Protein AF-A0A6B1ASC3-F1 (afdb_monomer)

Structure (mmCIF, N/CA/C/O backbone):
data_AF-A0A6B1ASC3-F1
#
_entry.id   AF-A0A6B1ASC3-F1
#
loop_
_atom_site.group_PDB
_atom_site.id
_atom_site.type_symbol
_atom_site.label_atom_id
_atom_site.label_alt_id
_atom_site.label_comp_id
_atom_site.label_asym_id
_atom_site.label_entity_id
_atom_site.label_seq_id
_atom_site.pdbx_PDB_ins_code
_atom_site.Cartn_x
_atom_site.Cartn_y
_atom_site.Cartn_z
_atom_site.occupancy
_atom_site.B_iso_or_equiv
_atom_site.auth_seq_id
_atom_site.auth_comp_id
_atom_site.auth_asym_id
_atom_site.auth_atom_id
_atom_site.pdbx_PDB_model_num
ATOM 1 N N . MET A 1 1 ? 25.281 19.193 -29.041 1.00 49.91 1 MET A N 1
ATOM 2 C CA . MET A 1 1 ? 24.126 18.305 -29.269 1.00 49.91 1 MET A CA 1
ATOM 3 C C . MET A 1 1 ? 24.074 17.370 -28.076 1.00 49.91 1 MET A C 1
ATOM 5 O O . MET A 1 1 ? 24.983 16.567 -27.930 1.00 49.91 1 MET A O 1
ATOM 9 N N . ILE A 1 2 ? 23.141 17.583 -27.147 1.00 59.59 2 ILE A N 1
ATOM 10 C CA . ILE A 1 2 ? 22.853 16.593 -26.104 1.00 59.59 2 ILE A CA 1
ATOM 11 C C . ILE A 1 2 ? 21.711 15.771 -26.694 1.00 59.59 2 ILE A C 1
ATOM 13 O O . ILE A 1 2 ? 20.579 16.251 -26.708 1.00 59.59 2 ILE A O 1
ATOM 17 N N . ASP A 1 3 ? 22.009 14.596 -27.242 1.00 65.12 3 ASP A N 1
ATOM 18 C CA . ASP A 1 3 ? 20.959 13.619 -27.524 1.00 65.12 3 ASP A CA 1
ATOM 19 C C . ASP A 1 3 ? 20.449 13.140 -26.165 1.00 65.12 3 ASP A C 1
ATOM 21 O O . ASP A 1 3 ? 21.133 12.438 -25.419 1.00 65.12 3 ASP A O 1
ATOM 25 N N . GLY A 1 4 ? 19.290 13.663 -25.769 1.00 64.62 4 GLY A N 1
ATOM 26 C CA . GLY A 1 4 ? 18.664 13.326 -24.503 1.00 64.62 4 GLY A CA 1
ATOM 27 C C . GLY A 1 4 ? 18.217 11.873 -24.529 1.00 64.62 4 GLY A C 1
ATOM 28 O O . GLY A 1 4 ? 17.525 11.457 -25.454 1.00 64.62 4 GLY A O 1
ATOM 29 N N . ILE A 1 5 ? 18.571 11.109 -23.494 1.00 65.25 5 ILE A N 1
ATOM 30 C CA . ILE A 1 5 ? 17.953 9.809 -23.225 1.00 65.25 5 ILE A CA 1
ATOM 31 C C . ILE A 1 5 ? 16.493 10.083 -22.833 1.00 65.25 5 ILE A C 1
ATOM 33 O O . ILE A 1 5 ? 16.162 10.246 -21.659 1.00 65.25 5 ILE A O 1
ATOM 37 N N . GLN A 1 6 ? 15.631 10.240 -23.835 1.00 70.19 6 GLN A N 1
ATOM 38 C CA . GLN A 1 6 ? 14.188 10.364 -23.688 1.00 70.19 6 GLN A CA 1
ATOM 39 C C . GLN A 1 6 ? 13.566 8.998 -23.960 1.00 70.19 6 GLN A C 1
ATOM 41 O O . GLN A 1 6 ? 13.660 8.476 -25.066 1.00 70.19 6 GLN A O 1
ATOM 46 N N . PHE A 1 7 ? 12.927 8.421 -22.943 1.00 73.00 7 PHE A N 1
ATOM 47 C CA . PHE A 1 7 ? 12.109 7.225 -23.116 1.00 73.00 7 PHE A CA 1
ATOM 48 C C . PHE A 1 7 ? 10.856 7.610 -23.891 1.00 73.00 7 PHE A C 1
ATOM 50 O O . PHE A 1 7 ? 10.096 8.474 -23.448 1.00 73.00 7 PHE A O 1
ATOM 57 N N . ASN A 1 8 ? 10.628 6.968 -25.030 1.00 79.19 8 ASN A N 1
ATOM 58 C CA . ASN A 1 8 ? 9.483 7.265 -25.883 1.00 79.19 8 ASN A CA 1
ATOM 59 C C . ASN A 1 8 ? 8.272 6.377 -25.533 1.00 79.19 8 ASN A C 1
ATOM 61 O O . ASN A 1 8 ? 7.186 6.535 -26.090 1.00 79.19 8 ASN A O 1
ATOM 65 N N . SER A 1 9 ? 8.440 5.428 -24.598 1.00 81.50 9 SER A N 1
ATOM 66 C CA . SER A 1 9 ? 7.359 4.583 -24.085 1.00 81.50 9 SER A CA 1
ATOM 67 C C . SER A 1 9 ? 7.627 4.027 -22.680 1.00 81.50 9 SER A C 1
ATOM 69 O O . SER A 1 9 ? 8.768 3.900 -22.233 1.00 81.50 9 SER A O 1
ATOM 71 N N . LEU A 1 10 ? 6.552 3.614 -21.996 1.00 81.50 10 LEU A N 1
ATOM 72 C CA . LEU A 1 10 ? 6.641 2.917 -20.706 1.00 81.50 10 LEU A CA 1
ATOM 73 C C . LEU A 1 10 ? 7.375 1.573 -20.818 1.00 81.50 10 LEU A C 1
ATOM 75 O O . LEU A 1 10 ? 8.070 1.183 -19.887 1.00 81.50 10 LEU A O 1
ATOM 79 N N . GLY A 1 11 ? 7.246 0.878 -21.953 1.00 83.06 11 GLY A N 1
ATOM 80 C CA . GLY A 1 11 ? 7.960 -0.375 -22.206 1.00 83.06 11 GLY A CA 1
ATOM 81 C C . GLY A 1 11 ? 9.475 -0.176 -22.239 1.00 83.06 11 GLY A C 1
ATOM 82 O O . GLY A 1 11 ? 10.209 -0.958 -21.646 1.00 83.06 11 GLY A O 1
ATOM 83 N N . GLU A 1 12 ? 9.935 0.918 -22.845 1.00 79.94 12 GLU A N 1
ATOM 84 C CA . GLU A 1 12 ? 11.352 1.304 -22.894 1.00 79.94 12 GLU A CA 1
ATOM 85 C C . GLU A 1 12 ? 11.899 1.671 -21.508 1.00 79.94 12 GLU A C 1
ATOM 87 O O . GLU A 1 12 ? 13.021 1.317 -21.156 1.00 79.94 12 GLU A O 1
ATO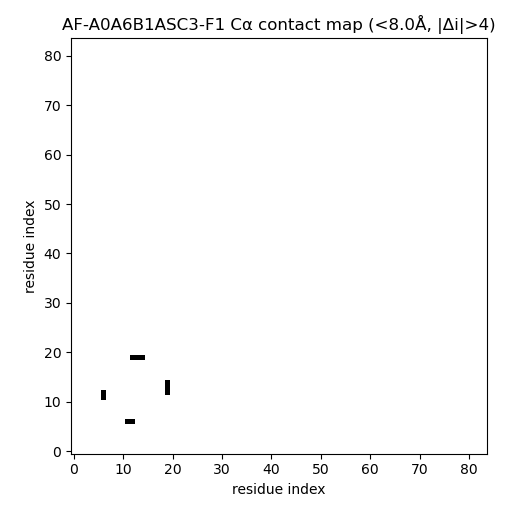M 92 N N . PHE A 1 13 ? 11.071 2.316 -20.683 1.00 80.56 13 PHE A N 1
ATOM 93 C CA . PHE A 1 13 ? 11.394 2.612 -19.288 1.00 80.56 13 PHE A CA 1
ATOM 94 C C . PHE A 1 13 ? 11.458 1.345 -18.416 1.00 80.56 13 PHE A C 1
ATOM 96 O O . PHE A 1 13 ? 12.312 1.213 -17.541 1.00 80.56 13 PHE A O 1
ATOM 103 N N . LEU A 1 14 ? 10.564 0.385 -18.647 1.00 82.50 14 LEU A N 1
ATOM 104 C CA . LEU A 1 14 ? 10.578 -0.908 -17.958 1.00 82.50 14 LEU A CA 1
ATOM 105 C C . LEU A 1 14 ? 11.790 -1.753 -18.381 1.00 82.50 14 LEU A C 1
ATOM 107 O O . LEU A 1 14 ? 12.383 -2.437 -17.544 1.00 82.50 14 LEU A O 1
ATOM 111 N N . ALA A 1 15 ? 12.171 -1.668 -19.658 1.00 81.12 15 ALA A N 1
ATOM 112 C CA . ALA A 1 15 ? 13.206 -2.468 -20.302 1.00 81.12 15 ALA A CA 1
ATOM 113 C C . ALA A 1 15 ? 14.425 -1.636 -20.745 1.00 81.12 15 ALA A C 1
ATOM 115 O O . ALA A 1 15 ? 14.946 -1.835 -21.840 1.00 81.12 15 ALA A O 1
ATOM 116 N N . MET A 1 16 ? 14.956 -0.768 -19.875 1.00 80.00 16 MET A N 1
ATOM 117 C CA . MET A 1 16 ? 16.181 0.020 -20.143 1.00 80.00 16 MET A CA 1
ATOM 118 C C . MET A 1 16 ? 17.464 -0.828 -20.298 1.00 80.00 16 MET A C 1
ATOM 120 O O . MET A 1 16 ? 18.577 -0.301 -20.300 1.00 80.00 16 MET A O 1
ATOM 124 N N . GLY A 1 17 ? 17.345 -2.157 -20.350 1.00 79.75 17 GLY A N 1
ATOM 125 C CA . GLY A 1 17 ? 18.471 -3.081 -20.381 1.00 79.75 17 GLY A CA 1
ATOM 126 C C . GLY A 1 17 ? 19.256 -3.070 -19.067 1.00 79.75 17 GLY A C 1
ATOM 127 O O . GLY A 1 17 ? 18.686 -3.246 -17.990 1.00 79.75 17 GLY A O 1
ATOM 128 N N . GLY A 1 18 ? 20.573 -2.866 -19.148 1.00 78.75 18 GLY A N 1
ATOM 129 C CA . GLY A 1 18 ? 21.513 -3.055 -18.032 1.00 78.75 18 GLY A CA 1
ATOM 130 C C . GLY A 1 18 ? 21.232 -2.234 -16.764 1.00 78.75 18 GLY A C 1
ATOM 131 O O . GLY A 1 18 ? 21.620 -2.654 -15.677 1.00 78.75 18 GLY A O 1
ATOM 132 N N . TYR A 1 19 ? 20.520 -1.106 -16.861 1.00 83.00 19 TYR A N 1
ATOM 133 C CA . TYR A 1 19 ? 20.170 -0.277 -15.697 1.00 83.00 19 TYR A CA 1
ATOM 134 C C . TYR A 1 19 ? 18.845 -0.652 -15.033 1.00 83.00 19 TYR A C 1
ATOM 136 O O . TYR A 1 19 ? 18.647 -0.335 -13.857 1.00 83.00 19 TYR A O 1
ATOM 144 N N . ALA A 1 20 ? 17.959 -1.357 -15.739 1.00 86.38 20 ALA A N 1
ATOM 145 C CA . ALA A 1 20 ? 16.639 -1.703 -15.224 1.00 86.38 20 ALA A CA 1
ATOM 146 C C . ALA A 1 20 ? 16.750 -2.537 -13.937 1.00 86.38 20 ALA A C 1
ATOM 148 O O . ALA A 1 20 ? 16.055 -2.264 -12.962 1.00 86.38 20 ALA A O 1
ATOM 149 N N . PHE A 1 21 ? 17.686 -3.490 -13.885 1.00 88.00 21 PHE A N 1
ATOM 150 C CA . PHE A 1 21 ? 17.882 -4.349 -12.714 1.00 88.00 21 PHE A CA 1
ATOM 151 C C . PHE A 1 21 ? 18.170 -3.561 -11.425 1.00 88.00 21 PHE A C 1
ATOM 153 O O . PHE A 1 21 ? 17.580 -3.848 -10.383 1.00 88.00 21 PHE A O 1
ATOM 160 N N . ASN A 1 22 ? 19.030 -2.539 -11.494 1.00 90.06 22 ASN A N 1
ATOM 161 C CA . ASN A 1 22 ? 19.389 -1.720 -10.332 1.00 90.06 22 ASN A CA 1
ATOM 162 C C . ASN A 1 22 ? 18.179 -0.943 -9.806 1.00 90.06 22 ASN A C 1
ATOM 164 O O . ASN A 1 22 ? 17.897 -0.944 -8.608 1.00 90.06 22 ASN A O 1
ATOM 168 N N . VAL A 1 23 ? 17.436 -0.321 -10.720 1.00 89.94 23 VAL A N 1
ATOM 169 C CA . VAL A 1 23 ? 16.256 0.484 -10.399 1.00 89.94 23 VAL A CA 1
ATOM 170 C C . VAL A 1 23 ? 15.161 -0.394 -9.788 1.00 89.94 23 VAL A C 1
ATOM 172 O O . VAL A 1 23 ? 14.661 -0.106 -8.699 1.00 89.94 23 VAL A O 1
ATOM 175 N N . TRP A 1 24 ? 14.842 -1.516 -10.436 1.00 92.44 24 TRP A N 1
ATOM 176 C CA . TRP A 1 24 ? 13.833 -2.458 -9.952 1.00 92.44 24 TRP A CA 1
ATOM 177 C C . TRP A 1 24 ? 14.208 -3.101 -8.617 1.00 92.44 24 TRP A C 1
ATOM 179 O O . TRP A 1 24 ? 13.324 -3.311 -7.791 1.00 92.44 24 TRP A O 1
ATOM 189 N N . SER A 1 25 ? 15.494 -3.352 -8.355 1.00 94.31 25 SER A N 1
ATOM 190 C CA . SER A 1 25 ? 15.947 -3.907 -7.072 1.00 94.31 25 SER A CA 1
ATOM 191 C C . SER A 1 25 ? 15.645 -2.973 -5.898 1.00 94.31 25 SER A C 1
ATOM 193 O O . SER A 1 25 ? 15.151 -3.421 -4.862 1.00 94.31 25 SER A O 1
ATOM 195 N N . VAL A 1 26 ? 15.874 -1.667 -6.066 1.00 95.62 26 VAL A N 1
ATOM 196 C CA . VAL A 1 26 ? 15.543 -0.668 -5.037 1.00 95.62 26 VAL A CA 1
ATOM 197 C C . VAL A 1 26 ? 14.030 -0.587 -4.831 1.00 95.62 26 VAL A C 1
ATOM 199 O O . VAL A 1 26 ? 13.571 -0.590 -3.687 1.00 95.62 26 VAL A O 1
ATOM 202 N N . TYR A 1 27 ? 13.242 -0.589 -5.912 1.00 95.00 27 TYR A N 1
ATOM 203 C CA . TYR A 1 27 ? 11.778 -0.613 -5.812 1.00 95.00 27 TYR A CA 1
ATOM 204 C C . TYR A 1 27 ? 11.253 -1.878 -5.132 1.00 95.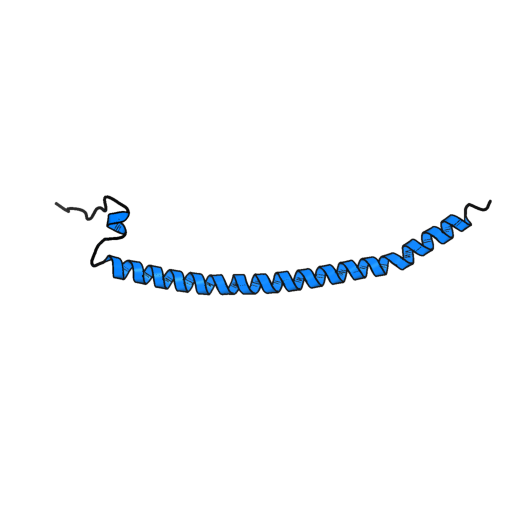00 27 TYR A C 1
ATOM 206 O O . TYR A 1 27 ? 10.348 -1.787 -4.304 1.00 95.00 27 TYR A O 1
ATOM 214 N N . ALA A 1 28 ? 11.825 -3.044 -5.430 1.00 95.19 28 ALA A N 1
ATOM 215 C CA . ALA A 1 28 ? 11.454 -4.301 -4.793 1.00 95.19 28 ALA A CA 1
ATOM 216 C C . ALA A 1 28 ? 11.758 -4.269 -3.290 1.00 95.19 28 ALA A C 1
ATOM 218 O O . ALA A 1 28 ? 10.899 -4.613 -2.477 1.00 95.19 28 ALA A O 1
ATOM 219 N N . LEU A 1 29 ? 12.943 -3.788 -2.906 1.00 96.69 29 LEU A N 1
ATOM 220 C CA . LEU A 1 29 ? 13.319 -3.648 -1.500 1.00 96.69 29 LEU A CA 1
ATOM 221 C C . LEU A 1 29 ? 12.398 -2.664 -0.765 1.00 96.69 29 LEU A C 1
ATOM 223 O O . LEU A 1 29 ? 11.923 -2.957 0.334 1.00 96.69 29 LEU A O 1
ATOM 227 N N . PHE A 1 30 ? 12.091 -1.529 -1.393 1.00 96.12 30 PHE A N 1
ATOM 228 C CA . PHE A 1 30 ? 11.143 -0.557 -0.861 1.00 96.12 30 PHE A CA 1
ATOM 229 C C . PHE A 1 30 ? 9.736 -1.151 -0.714 1.00 96.12 30 PHE A C 1
ATOM 231 O O . PHE A 1 30 ? 9.111 -0.987 0.332 1.00 96.12 30 PHE A O 1
ATOM 238 N N . ALA A 1 31 ? 9.249 -1.896 -1.710 1.00 96.19 31 ALA A N 1
ATOM 239 C CA . ALA A 1 31 ? 7.949 -2.561 -1.659 1.00 96.19 31 ALA A CA 1
ATOM 240 C C . ALA A 1 31 ? 7.883 -3.610 -0.540 1.00 96.19 31 ALA A C 1
ATOM 242 O O . ALA A 1 31 ? 6.867 -3.697 0.155 1.00 96.19 31 ALA A O 1
ATOM 243 N N . ILE A 1 32 ? 8.962 -4.366 -0.311 1.00 96.19 32 ILE A N 1
ATOM 244 C CA . ILE A 1 32 ? 9.076 -5.297 0.820 1.00 96.19 32 ILE A CA 1
ATOM 245 C C . ILE A 1 32 ? 8.992 -4.532 2.140 1.00 96.19 32 ILE A C 1
ATOM 247 O O . ILE A 1 32 ? 8.207 -4.906 3.013 1.00 96.19 32 ILE A O 1
ATOM 251 N N . PHE A 1 33 ? 9.755 -3.447 2.283 1.00 95.25 33 PHE A N 1
ATOM 252 C CA . PHE A 1 33 ? 9.756 -2.641 3.501 1.00 95.25 33 PHE A CA 1
ATOM 253 C C . PHE A 1 33 ? 8.380 -2.031 3.776 1.00 95.25 33 PHE A C 1
ATOM 255 O O . PHE A 1 33 ? 7.859 -2.149 4.885 1.00 95.25 33 PHE A O 1
ATOM 262 N N . LEU A 1 34 ? 7.752 -1.456 2.750 1.00 94.38 34 LEU A N 1
ATOM 263 C CA . LEU A 1 34 ? 6.404 -0.906 2.821 1.00 94.38 34 LEU A CA 1
ATOM 264 C C . LEU A 1 34 ? 5.390 -1.986 3.202 1.00 94.38 34 LEU A C 1
ATOM 266 O O . LEU A 1 34 ? 4.581 -1.778 4.100 1.00 94.38 34 LEU A O 1
ATOM 270 N N . THR A 1 35 ? 5.461 -3.161 2.574 1.00 94.56 35 THR A N 1
ATOM 271 C CA . THR A 1 35 ? 4.565 -4.287 2.866 1.00 94.56 35 THR A CA 1
ATOM 272 C C . THR A 1 35 ? 4.741 -4.772 4.298 1.00 94.56 35 THR A C 1
ATOM 274 O O . THR A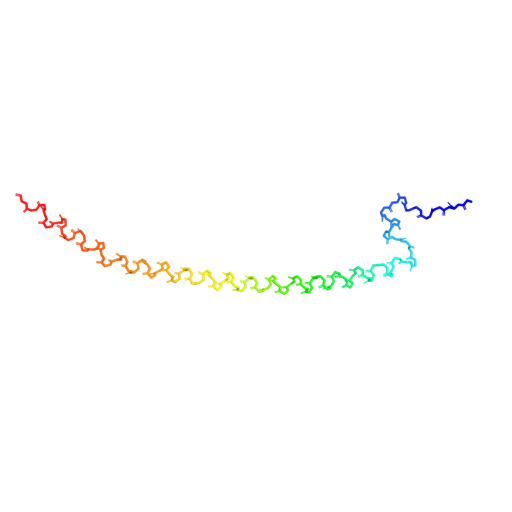 1 35 ? 3.751 -4.973 4.996 1.00 94.56 35 THR A O 1
ATOM 277 N N . ALA A 1 36 ? 5.977 -4.923 4.773 1.00 91.00 36 ALA A N 1
ATOM 278 C CA . ALA A 1 36 ? 6.256 -5.312 6.151 1.00 91.00 36 ALA A CA 1
ATOM 279 C C . ALA A 1 36 ? 5.727 -4.264 7.142 1.00 91.00 36 ALA A C 1
ATOM 281 O O . ALA A 1 36 ? 5.051 -4.606 8.118 1.00 91.00 36 ALA A O 1
ATOM 282 N N . ASN A 1 37 ? 5.977 -2.985 6.859 1.00 90.44 37 ASN A N 1
ATOM 283 C CA . ASN A 1 37 ? 5.564 -1.881 7.713 1.00 90.44 37 ASN A CA 1
ATOM 284 C C . ASN A 1 37 ? 4.043 -1.680 7.719 1.00 90.44 37 ASN A C 1
ATOM 286 O O . ASN A 1 37 ? 3.490 -1.334 8.755 1.00 90.44 37 ASN A O 1
ATOM 290 N N . LEU A 1 38 ? 3.359 -1.972 6.612 1.00 88.25 38 LEU A N 1
ATOM 291 C CA . LEU A 1 38 ? 1.907 -1.870 6.476 1.00 88.25 38 LEU A CA 1
ATOM 292 C C . LEU A 1 38 ? 1.183 -3.127 6.994 1.00 88.25 38 LEU A C 1
ATOM 294 O O . LEU A 1 38 ? 0.129 -3.033 7.624 1.00 88.25 38 LEU A O 1
ATOM 298 N N . ALA A 1 39 ? 1.753 -4.321 6.829 1.00 85.62 39 ALA A N 1
ATOM 299 C CA . ALA A 1 39 ? 1.149 -5.570 7.299 1.00 85.62 39 ALA A CA 1
ATOM 300 C C . ALA A 1 39 ? 1.010 -5.622 8.831 1.00 85.62 39 ALA A C 1
ATOM 302 O O . ALA A 1 39 ? 0.010 -6.129 9.351 1.00 85.62 39 ALA A O 1
ATOM 303 N N . LEU A 1 40 ? 1.984 -5.078 9.565 1.00 78.50 40 LEU A N 1
ATOM 304 C CA . LEU A 1 40 ? 1.976 -5.016 11.031 1.00 78.50 40 LEU A CA 1
ATOM 305 C C . LEU A 1 40 ? 0.772 -4.235 11.613 1.00 78.50 40 LEU A C 1
ATOM 307 O O . LEU A 1 40 ? 0.033 -4.813 12.420 1.00 78.50 40 LEU A O 1
ATOM 311 N N . PRO A 1 41 ? 0.503 -2.970 11.232 1.00 79.00 41 PRO A N 1
ATOM 312 C CA . PRO A 1 41 ? -0.646 -2.213 11.717 1.00 79.00 41 PRO A CA 1
ATOM 313 C C . PRO A 1 41 ? -1.976 -2.803 11.242 1.00 79.00 41 PRO A C 1
ATOM 315 O O . PRO A 1 41 ? -2.927 -2.826 12.028 1.00 79.00 41 PRO A O 1
ATOM 318 N N . LEU A 1 42 ? -2.056 -3.360 10.023 1.00 77.44 42 LEU A N 1
ATOM 319 C CA . LEU A 1 42 ? -3.279 -4.037 9.569 1.00 77.44 42 LEU A CA 1
ATOM 320 C C . LEU A 1 42 ? -3.608 -5.271 10.419 1.00 77.44 42 LEU A C 1
ATOM 322 O O . LEU A 1 42 ? -4.771 -5.475 10.778 1.00 77.44 42 LEU A O 1
ATOM 326 N N . ARG A 1 43 ? -2.606 -6.081 10.783 1.00 75.00 43 ARG A N 1
ATOM 327 C CA . ARG A 1 43 ? -2.808 -7.243 11.667 1.00 75.00 43 ARG A CA 1
ATOM 328 C C . ARG A 1 43 ? -3.269 -6.821 13.062 1.00 75.00 43 ARG A C 1
ATOM 330 O O . ARG A 1 43 ? -4.213 -7.409 13.588 1.00 75.00 43 ARG A O 1
ATOM 337 N N . LYS A 1 44 ? -2.671 -5.768 13.629 1.00 74.81 44 LYS A N 1
ATOM 338 C CA . LYS A 1 44 ? -3.065 -5.225 14.942 1.00 74.81 44 LYS A CA 1
ATOM 339 C C . LYS A 1 44 ? -4.491 -4.668 14.935 1.00 74.81 44 LYS A C 1
ATOM 341 O O . LYS A 1 44 ? -5.267 -4.983 15.834 1.00 74.81 44 LYS A O 1
ATOM 346 N N . ARG A 1 45 ? -4.877 -3.918 13.894 1.00 73.81 45 ARG A N 1
ATOM 347 C CA . ARG A 1 45 ? -6.243 -3.377 13.751 1.00 73.81 45 ARG A CA 1
ATOM 348 C C . ARG A 1 45 ? -7.309 -4.469 13.770 1.00 73.81 45 ARG A C 1
ATOM 350 O O . ARG A 1 45 ? -8.326 -4.313 14.437 1.00 73.81 45 ARG A O 1
ATOM 357 N N . ARG A 1 46 ? -7.074 -5.586 13.078 1.00 74.00 46 ARG A N 1
ATOM 358 C CA . ARG A 1 46 ? -8.032 -6.705 13.034 1.00 74.00 46 ARG A CA 1
ATOM 359 C C . ARG A 1 46 ? -8.256 -7.338 14.407 1.00 74.00 46 ARG A C 1
ATOM 361 O O . ARG A 1 46 ? -9.383 -7.708 14.721 1.00 74.00 46 ARG A O 1
ATOM 368 N N . LEU A 1 47 ? -7.209 -7.440 15.226 1.00 73.25 47 LEU A N 1
ATOM 369 C CA . LEU A 1 47 ? -7.319 -7.980 16.583 1.00 73.25 47 LEU A CA 1
ATOM 370 C C . LEU A 1 47 ? -8.094 -7.038 17.510 1.00 73.25 47 LEU A C 1
ATOM 372 O O . LEU A 1 47 ? -8.992 -7.497 18.211 1.00 73.25 47 LEU A O 1
ATOM 376 N N . ILE A 1 48 ? -7.805 -5.735 17.455 1.00 73.31 48 ILE A N 1
ATOM 377 C CA . ILE A 1 48 ? -8.472 -4.727 18.294 1.00 73.31 48 ILE A CA 1
ATOM 378 C C . ILE A 1 48 ? -9.964 -4.633 17.955 1.00 73.31 48 ILE A C 1
ATOM 380 O O . ILE A 1 48 ? -10.796 -4.686 18.854 1.00 73.31 48 ILE A O 1
ATOM 384 N N . LEU A 1 49 ? -10.325 -4.584 16.668 1.00 74.81 49 LEU A N 1
ATOM 385 C CA . LEU A 1 49 ? -11.734 -4.540 16.252 1.00 74.81 49 LEU A CA 1
ATOM 386 C C . LEU A 1 49 ? -12.509 -5.791 16.687 1.00 74.81 49 LEU A C 1
ATOM 388 O O . LEU A 1 49 ? -13.688 -5.712 17.035 1.00 74.81 49 LEU A O 1
ATOM 392 N N . ARG A 1 50 ? -11.850 -6.957 16.691 1.00 77.50 50 ARG A N 1
ATOM 393 C CA . ARG A 1 50 ? -12.459 -8.204 17.163 1.00 77.50 50 AR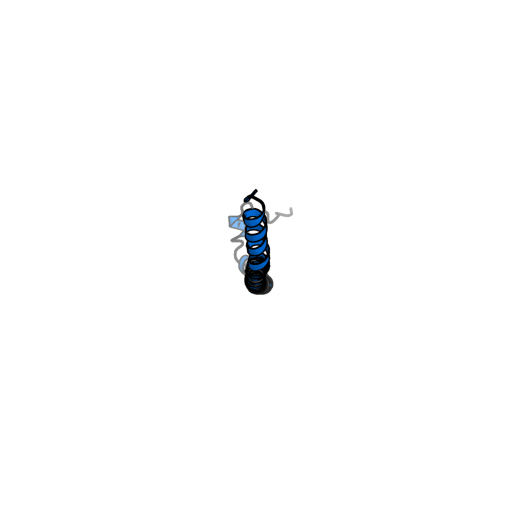G A CA 1
ATOM 394 C C . ARG A 1 50 ? -12.691 -8.187 18.673 1.00 77.50 50 ARG A C 1
ATOM 396 O O . ARG A 1 50 ? -13.723 -8.681 19.119 1.00 77.50 50 ARG A O 1
ATOM 403 N N . ASP A 1 51 ? -11.760 -7.622 19.440 1.00 78.12 51 ASP A N 1
ATOM 404 C CA . ASP A 1 51 ? -11.910 -7.476 20.892 1.00 78.12 51 ASP A CA 1
ATOM 405 C C . ASP A 1 51 ? -13.015 -6.470 21.245 1.00 78.12 51 ASP A C 1
ATOM 407 O O . ASP A 1 51 ? -13.865 -6.743 22.089 1.00 78.12 51 ASP A O 1
ATOM 411 N N . GLN A 1 52 ? -13.083 -5.350 20.521 1.00 77.88 52 GLN A N 1
ATOM 412 C CA . GLN A 1 52 ? -14.124 -4.340 20.717 1.00 77.88 52 GLN A CA 1
ATOM 413 C C . GLN A 1 52 ? -15.530 -4.875 20.421 1.00 77.88 52 GLN A C 1
ATOM 415 O O . GLN A 1 52 ? -16.436 -4.649 21.220 1.00 77.88 52 GLN A O 1
ATOM 420 N N . LYS A 1 53 ? -15.721 -5.654 19.344 1.00 81.62 53 LYS A N 1
ATOM 421 C CA . LYS A 1 53 ? -17.023 -6.287 19.052 1.00 81.62 53 LYS A CA 1
ATOM 422 C C . LYS A 1 53 ? -17.502 -7.211 20.171 1.00 81.62 53 LYS A C 1
ATOM 424 O O . LYS A 1 53 ? -18.688 -7.222 20.478 1.00 81.62 53 LYS A O 1
ATOM 429 N N . ARG A 1 54 ? -16.592 -7.975 20.784 1.00 80.81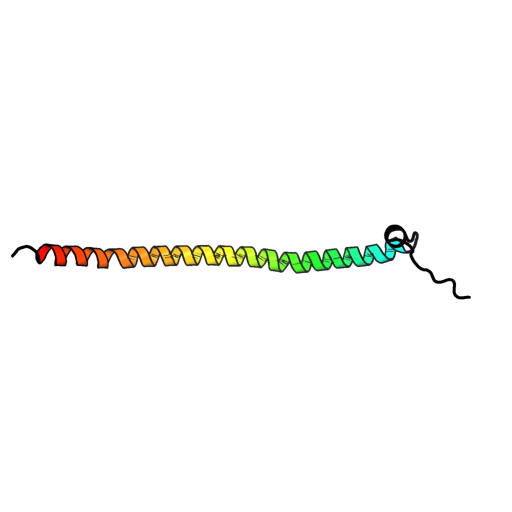 54 ARG A N 1
ATOM 430 C CA . ARG A 1 54 ? -16.937 -8.869 21.903 1.00 80.81 54 ARG A CA 1
ATOM 431 C C . ARG A 1 54 ? -17.382 -8.091 23.135 1.00 80.81 54 ARG A C 1
ATOM 433 O O . ARG A 1 54 ? -18.308 -8.516 23.812 1.00 80.81 54 ARG A O 1
ATOM 440 N N . ARG A 1 55 ? -16.734 -6.958 23.411 1.00 81.06 55 ARG A N 1
ATOM 441 C CA . ARG A 1 55 ? -17.086 -6.093 24.544 1.00 81.06 55 ARG A CA 1
ATOM 442 C C . ARG A 1 55 ? -18.441 -5.424 24.348 1.00 81.06 55 ARG A C 1
ATOM 444 O O . ARG A 1 55 ? -19.221 -5.424 25.286 1.00 81.06 55 ARG A O 1
ATOM 451 N N . LEU A 1 56 ? -18.726 -4.920 23.147 1.00 83.81 56 LEU A N 1
ATOM 452 C CA . LEU A 1 56 ? -20.026 -4.319 22.831 1.00 83.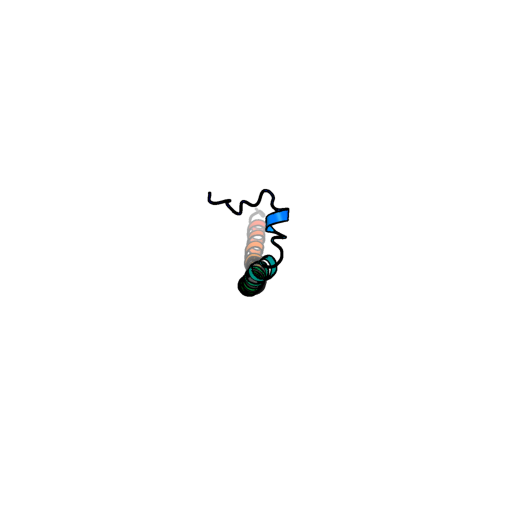81 56 LEU A CA 1
ATOM 453 C C . LEU A 1 56 ? -21.162 -5.338 22.982 1.00 83.81 56 LEU A C 1
ATOM 455 O O . LEU A 1 56 ? -22.099 -5.084 23.723 1.00 83.81 56 LEU A O 1
ATOM 459 N N . ALA A 1 57 ? -21.011 -6.541 22.418 1.00 84.56 57 ALA A N 1
ATOM 460 C CA . ALA A 1 57 ? -22.018 -7.598 22.556 1.00 84.56 57 ALA A CA 1
ATOM 461 C C . ALA A 1 57 ? -22.260 -8.029 24.019 1.00 84.56 57 ALA A C 1
ATOM 463 O O . ALA A 1 57 ? -23.371 -8.394 24.388 1.00 84.56 57 ALA A O 1
ATOM 464 N N . ALA A 1 58 ? -21.224 -7.991 24.865 1.00 84.06 58 ALA A N 1
ATOM 465 C CA . ALA A 1 58 ? -21.353 -8.300 26.288 1.00 84.06 58 ALA A CA 1
ATOM 466 C C . ALA A 1 58 ? -22.020 -7.173 27.101 1.00 84.06 58 ALA A C 1
ATOM 468 O O . ALA A 1 58 ? -22.573 -7.449 28.166 1.00 84.06 58 ALA A O 1
ATOM 469 N N . LEU A 1 59 ? -21.943 -5.921 26.635 1.00 85.44 59 LEU A N 1
ATOM 470 C CA . LEU A 1 59 ? -22.643 -4.786 27.242 1.00 85.44 59 LEU A CA 1
ATOM 471 C C . LEU A 1 59 ? -24.126 -4.793 26.858 1.00 85.44 59 LEU A C 1
ATOM 473 O O . LEU A 1 59 ? -24.953 -4.724 27.762 1.00 85.44 59 LEU A O 1
ATOM 477 N N . ASP A 1 60 ? -24.454 -5.003 25.579 1.00 83.94 60 ASP A N 1
ATOM 478 C CA . ASP A 1 60 ? -25.847 -5.092 25.107 1.00 83.94 60 ASP A CA 1
ATOM 479 C C . ASP A 1 60 ? -26.626 -6.192 25.856 1.00 83.94 60 ASP A C 1
ATOM 481 O O . ASP A 1 60 ? -27.712 -5.953 26.378 1.00 83.94 60 ASP A O 1
ATOM 485 N N . ALA A 1 61 ? -26.028 -7.380 26.024 1.00 82.12 61 ALA A N 1
ATOM 486 C CA . ALA A 1 61 ? -26.656 -8.484 26.760 1.00 82.12 61 ALA A CA 1
ATOM 487 C C . ALA A 1 61 ? -26.881 -8.178 28.256 1.00 82.12 61 ALA A C 1
ATOM 489 O O . ALA A 1 61 ? -27.809 -8.702 28.874 1.00 82.12 61 ALA A O 1
ATOM 490 N N . ARG A 1 62 ? -26.030 -7.335 28.858 1.00 78.06 62 ARG A N 1
ATOM 491 C CA . ARG A 1 62 ? -26.197 -6.885 30.248 1.00 78.06 62 ARG A CA 1
ATOM 492 C C . ARG A 1 62 ? -27.314 -5.861 30.371 1.00 78.06 62 ARG A C 1
ATOM 494 O O . ARG A 1 62 ? -28.078 -5.952 31.328 1.00 78.06 62 ARG A O 1
ATOM 501 N N . GLU A 1 63 ? -27.410 -4.926 29.429 1.00 80.06 63 GLU A N 1
ATOM 502 C CA . GLU A 1 63 ? -28.488 -3.935 29.396 1.00 80.06 63 GLU A CA 1
ATOM 503 C C . GLU A 1 63 ? -29.853 -4.608 29.256 1.00 80.06 63 GLU A C 1
ATOM 505 O O . GLU A 1 63 ? -30.769 -4.260 29.994 1.00 80.06 63 GLU A O 1
ATOM 510 N N . GLU A 1 64 ? -29.975 -5.627 28.404 1.00 74.19 64 GLU A N 1
ATOM 511 C CA . GLU A 1 64 ? -31.226 -6.373 28.226 1.00 74.19 64 GLU A CA 1
ATOM 512 C C . GLU A 1 64 ? -31.626 -7.134 29.502 1.00 74.19 64 GLU A C 1
ATOM 514 O O . GLU A 1 64 ? -32.749 -6.991 29.979 1.00 74.19 64 GLU A O 1
ATOM 519 N N . SER A 1 65 ? -30.675 -7.812 30.159 1.00 70.06 65 SER A N 1
ATOM 520 C CA . SER A 1 65 ? -30.927 -8.484 31.447 1.00 70.06 65 SER A CA 1
ATOM 521 C C . SER A 1 65 ? -31.244 -7.528 32.607 1.00 70.06 65 SER A C 1
ATOM 523 O O . SER A 1 65 ? -31.940 -7.901 33.547 1.00 70.06 65 SER A O 1
ATOM 525 N N . ALA A 1 66 ? -30.728 -6.295 32.560 1.00 74.44 66 ALA A N 1
ATOM 526 C CA . ALA A 1 66 ? -30.996 -5.266 33.563 1.00 74.44 66 ALA A CA 1
ATOM 527 C C . ALA A 1 66 ? -32.320 -4.529 33.304 1.00 74.44 66 ALA A C 1
ATOM 529 O O . ALA A 1 66 ? -32.864 -3.915 34.222 1.00 74.44 66 ALA A O 1
ATOM 530 N N . ARG A 1 67 ? -32.837 -4.587 32.071 1.00 68.81 67 ARG A N 1
ATOM 531 C CA . ARG A 1 67 ? -34.124 -4.007 31.670 1.00 68.81 67 ARG A CA 1
ATOM 532 C C . ARG A 1 67 ? -35.304 -4.926 32.006 1.00 68.81 67 ARG A C 1
ATOM 534 O O . ARG A 1 67 ? -36.374 -4.429 32.347 1.00 68.81 67 ARG A O 1
ATOM 541 N N . ASP A 1 68 ? -35.077 -6.238 31.991 1.00 67.31 68 ASP A N 1
ATOM 542 C CA . ASP A 1 68 ? -36.106 -7.278 32.149 1.00 67.31 68 ASP A CA 1
ATOM 543 C C . ASP A 1 68 ? -36.789 -7.423 33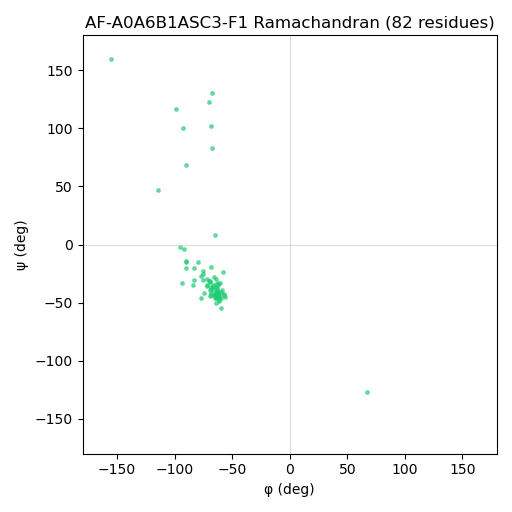.542 1.00 67.31 68 ASP A C 1
ATOM 545 O O . ASP A 1 68 ? -37.899 -7.937 33.599 1.00 67.31 68 ASP A O 1
ATOM 549 N N . PRO A 1 69 ? -36.261 -6.940 34.688 1.00 65.19 69 PRO A N 1
ATOM 550 C CA . PRO A 1 69 ? -37.009 -6.983 35.956 1.00 65.19 69 PRO A CA 1
ATOM 551 C C . PRO A 1 69 ? -37.875 -5.736 36.220 1.00 65.19 69 PRO A C 1
ATOM 553 O O . PRO A 1 69 ? -38.716 -5.750 37.117 1.00 65.19 69 PRO A O 1
ATOM 556 N N . ALA A 1 70 ? -37.656 -4.635 35.489 1.00 66.44 70 ALA A N 1
ATOM 557 C CA . ALA A 1 70 ? -38.360 -3.366 35.710 1.00 66.44 70 ALA A CA 1
ATOM 558 C C . ALA A 1 70 ? -39.605 -3.216 34.822 1.00 66.44 70 ALA A C 1
ATOM 560 O O . ALA A 1 70 ? -40.600 -2.640 35.259 1.00 66.44 70 ALA A O 1
ATOM 561 N N . ASP A 1 71 ? -39.568 -3.761 33.602 1.00 69.25 71 ASP A N 1
ATOM 562 C CA . ASP A 1 71 ? -40.723 -3.783 32.695 1.00 69.25 71 ASP A CA 1
ATOM 563 C C . ASP A 1 71 ? -41.797 -4.770 33.185 1.00 69.25 71 ASP A C 1
ATOM 565 O O . ASP A 1 71 ? -42.998 -4.527 33.053 1.00 69.25 71 ASP A O 1
ATOM 569 N N . SER A 1 72 ? -41.379 -5.840 33.880 1.00 64.25 72 SER A N 1
ATOM 570 C CA . SER A 1 72 ? -42.312 -6.813 34.442 1.00 64.25 72 SER A CA 1
ATOM 571 C C . SER A 1 72 ? -43.155 -6.265 35.604 1.00 64.25 72 SER A C 1
ATOM 573 O O . SER A 1 72 ? -44.313 -6.626 35.772 1.00 64.25 72 SER A O 1
ATOM 575 N N . ALA A 1 73 ? -42.610 -5.339 36.393 1.00 68.94 73 ALA A N 1
ATOM 576 C CA . ALA A 1 73 ? -43.355 -4.714 37.487 1.00 68.94 73 ALA A CA 1
ATOM 577 C C . ALA A 1 73 ? -44.386 -3.678 36.988 1.00 68.94 73 ALA A C 1
ATOM 579 O O . ALA A 1 73 ? -45.356 -3.368 37.683 1.00 68.94 73 ALA A O 1
ATOM 580 N N . GLY A 1 74 ? -44.193 -3.133 35.779 1.00 64.44 74 GLY A N 1
ATOM 581 C CA . GLY A 1 74 ? -45.082 -2.132 35.185 1.00 64.44 74 GLY A CA 1
ATOM 582 C C . GLY A 1 74 ? -46.429 -2.702 34.735 1.00 64.44 74 GLY A C 1
ATOM 583 O O . GLY A 1 74 ? -47.459 -2.044 34.897 1.00 64.44 74 GLY A O 1
ATOM 584 N N . TRP A 1 75 ? -46.450 -3.940 34.229 1.00 64.44 75 TRP A N 1
ATOM 585 C CA . TRP A 1 75 ? -47.703 -4.596 33.844 1.00 64.44 75 TRP A CA 1
ATOM 586 C C . TRP A 1 75 ? -48.504 -5.091 35.054 1.00 64.44 75 TRP A C 1
ATOM 588 O O . TRP A 1 75 ? -49.730 -5.052 35.007 1.00 64.44 75 TRP A O 1
ATOM 598 N N . GLU A 1 76 ? -47.859 -5.467 36.165 1.00 62.88 76 GLU A N 1
ATOM 599 C CA . GLU A 1 76 ? -48.563 -5.868 37.396 1.00 62.88 76 GLU A CA 1
ATOM 600 C C . GLU A 1 76 ? -49.355 -4.704 38.017 1.00 62.88 76 GLU A C 1
ATOM 602 O O . GLU A 1 76 ? -50.515 -4.870 38.396 1.00 62.88 76 GLU A O 1
ATOM 607 N N . VAL A 1 77 ? -48.774 -3.500 38.062 1.00 63.03 77 VAL A N 1
ATOM 608 C CA . VAL A 1 77 ? -49.455 -2.309 38.608 1.00 63.03 77 VAL A CA 1
ATOM 609 C C . VAL A 1 77 ? -50.569 -1.815 37.678 1.00 63.03 77 VAL A C 1
ATOM 611 O O . VAL A 1 77 ? -51.613 -1.371 38.156 1.00 63.03 77 VAL A O 1
ATOM 614 N N . SER A 1 78 ? -50.389 -1.926 36.357 1.00 64.06 78 SER A N 1
ATOM 615 C CA . SER A 1 78 ? -51.423 -1.553 35.382 1.00 64.06 78 SER A CA 1
ATOM 616 C C . SER A 1 78 ? -52.620 -2.513 35.385 1.00 64.06 78 SER A C 1
ATOM 618 O O . SER A 1 78 ? -53.738 -2.069 35.140 1.00 64.06 78 SER A O 1
ATOM 620 N N . MET A 1 79 ? -52.412 -3.800 35.684 1.00 60.56 79 MET A N 1
ATOM 621 C CA . MET A 1 79 ? -53.483 -4.808 35.765 1.00 60.56 79 MET A CA 1
ATOM 622 C C . MET A 1 79 ? -54.297 -4.706 37.063 1.00 60.56 79 MET A C 1
ATOM 624 O O . MET A 1 79 ? -55.475 -5.045 37.072 1.00 60.56 79 MET A O 1
ATOM 628 N N . ALA A 1 80 ? -53.704 -4.200 38.149 1.00 63.94 80 ALA A N 1
ATOM 629 C CA . ALA A 1 80 ? -54.404 -3.965 39.416 1.00 63.94 80 ALA A CA 1
ATOM 630 C C . ALA A 1 80 ? -55.251 -2.673 39.428 1.00 63.94 80 ALA A C 1
ATOM 632 O O . ALA A 1 80 ? -56.073 -2.482 40.322 1.00 63.94 80 ALA A O 1
ATOM 633 N N . GLY A 1 81 ? -55.036 -1.765 38.468 1.00 61.34 81 GLY A N 1
ATOM 634 C CA . GLY A 1 81 ? -55.725 -0.472 38.387 1.00 61.34 81 GLY A CA 1
ATOM 635 C C . GLY A 1 81 ? -57.029 -0.469 37.583 1.00 61.34 81 GLY A C 1
ATOM 636 O O . GLY A 1 81 ? -57.787 0.491 37.700 1.00 61.34 81 GLY A O 1
ATOM 637 N N . ASP A 1 82 ? -57.288 -1.514 36.793 1.00 62.00 82 ASP A N 1
ATOM 638 C CA . ASP A 1 82 ? -58.469 -1.626 35.914 1.00 62.00 82 ASP A CA 1
ATOM 639 C C . ASP A 1 82 ? -59.633 -2.398 36.573 1.00 62.00 82 ASP A C 1
ATOM 641 O O . ASP A 1 82 ?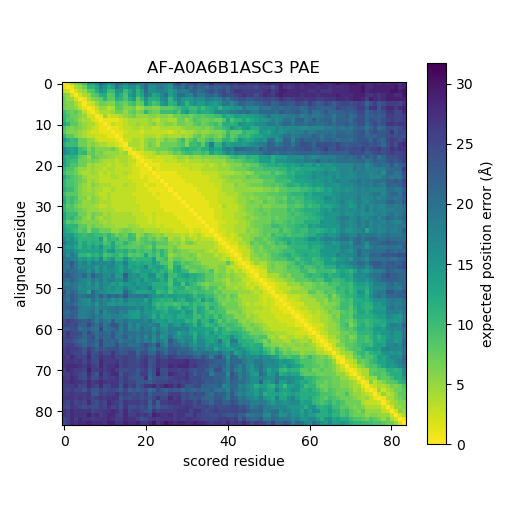 -60.721 -2.522 36.019 1.00 62.00 82 ASP A O 1
ATOM 645 N N . GLU A 1 83 ? -59.434 -2.897 37.797 1.00 55.59 83 GLU A N 1
ATOM 646 C CA . GLU A 1 83 ? -60.478 -3.537 38.603 1.00 55.59 83 GLU A CA 1
ATOM 647 C C . GLU A 1 83 ? -61.194 -2.494 39.482 1.00 55.59 83 GLU A C 1
ATOM 649 O O . GLU A 1 83 ? -61.047 -2.456 40.708 1.00 55.59 83 GLU A O 1
ATOM 654 N N . LYS A 1 84 ? -61.948 -1.589 38.852 1.00 53.06 84 LYS A N 1
ATOM 655 C CA . LYS A 1 84 ? -62.901 -0.704 39.539 1.00 53.06 84 LYS A CA 1
ATOM 656 C C . LYS A 1 84 ? -64.121 -0.407 38.683 1.00 53.06 84 LYS A C 1
ATOM 658 O O . LYS A 1 84 ? -65.225 -0.394 39.271 1.00 53.06 84 LYS A O 1
#

Sequence (84 aa):
MIDGIQF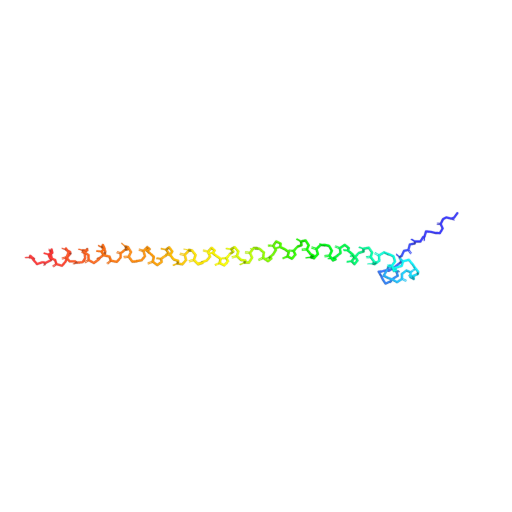NSLGEFLAMGGYAFNVWSVYALFAIFLTANLALPLRKRRLILRDQKRRLAALDAREESARDPADSAGWEVSMAGDEK

Mean predicted aligned error: 13.37 Å

Foldseek 3Di:
DPPDPDDPDPVCVCCVDPCNVVVVVVVVVVVVVVCVVVVVVVVVVVVVVVVVVVVVVVVVVVVVVVVVVPVVVVVVVVVVVPPD

Secondary structure (DSSP, 8-state):
--------SHHHHHT-GGGHHHHHHHHHHHHHHHHHHHHHHHHHHHHHHHHHHHHHHHHHHHHHHHHHHHHHHHHHHHHHSS--

Radius of gyration: 33.7 Å; Cα contacts (8 Å, |Δi|>4): 5; chains: 1; bounding box: 87×27×69 Å

Solvent-accessible surface area (backbone atoms only — not comparable to full-atom values): 5020 Å² total; per-residue (Å²): 136,83,85,71,92,69,73,91,42,72,66,48,60,67,59,56,56,88,59,30,60,62,58,50,50,53,52,50,53,48,51,50,51,50,48,56,63,50,50,54,58,54,54,50,50,57,54,52,54,54,53,51,53,55,53,52,56,57,48,55,56,47,52,53,64,66,46,58,70,60,60,58,55,53,56,57,58,57,62,65,67,72,79,122

pLDDT: mean 77.71, std 11.34, range [49.91, 96.69]